Protein AF-A0A5E6N1G4-F1 (afdb_monomer_lite)

Radius of gyration: 18.61 Å; chains: 1; bounding box: 38×30×50 Å

Secondary structure (DSSP, 8-state):
-PPPPSS-HHHHHHHT--TT-HHHHHHHHHHHTTHHHHHHHHHHHHHHHHHHHHHHHHHT-

pLDDT: mean 92.61, std 11.47, range [43.75, 98.69]

Sequen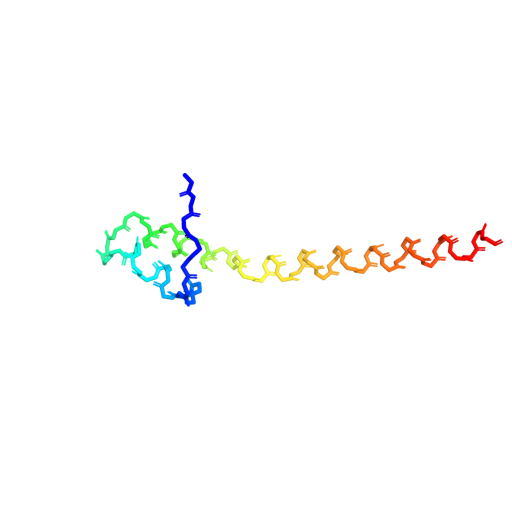ce (61 aa):
MSKQSTDSVRELRAKVTSKNGTTQAAIESFQEQNFETIISRAMRTAFERAREIGFELSDNA

Structure (mmCIF, N/CA/C/O backbone):
data_AF-A0A5E6N1G4-F1
#
_entry.id   AF-A0A5E6N1G4-F1
#
loop_
_atom_site.group_PDB
_atom_site.id
_atom_site.type_symbol
_atom_site.label_atom_id
_atom_site.label_alt_id
_atom_site.label_comp_id
_atom_site.label_asym_id
_atom_site.label_entity_id
_atom_site.label_seq_id
_atom_site.pdbx_PDB_ins_code
_atom_site.Cartn_x
_atom_site.Cartn_y
_atom_site.Cartn_z
_atom_site.occupancy
_atom_site.B_iso_or_equiv
_atom_site.auth_seq_id
_atom_site.auth_comp_id
_atom_site.auth_asym_id
_atom_site.auth_atom_id
_atom_site.pdbx_PDB_model_num
ATOM 1 N N . MET A 1 1 ? -7.183 -25.076 2.231 1.00 43.75 1 MET A N 1
ATOM 2 C CA . MET A 1 1 ? -7.444 -24.637 0.844 1.00 43.75 1 MET A CA 1
ATOM 3 C C . MET A 1 1 ? -8.329 -23.406 0.904 1.00 43.75 1 MET A C 1
ATOM 5 O O . MET A 1 1 ? -9.429 -23.504 1.434 1.00 43.75 1 MET A O 1
ATOM 9 N N . SER A 1 2 ? -7.821 -22.247 0.479 1.00 56.31 2 SER A N 1
ATOM 10 C CA . SER A 1 2 ? -8.579 -20.989 0.515 1.00 56.31 2 SER A CA 1
ATOM 11 C C . SER A 1 2 ? -9.691 -21.038 -0.533 1.00 56.31 2 SER A C 1
ATOM 13 O O . SER A 1 2 ? -9.407 -21.237 -1.712 1.00 56.31 2 SER A O 1
ATOM 15 N N . LYS A 1 3 ? -10.953 -20.892 -0.115 1.00 72.62 3 LYS A N 1
ATOM 16 C CA . LYS A 1 3 ? -12.066 -20.663 -1.046 1.00 72.62 3 LYS A CA 1
ATOM 17 C C . LYS A 1 3 ? -11.882 -19.274 -1.653 1.00 72.62 3 LYS A C 1
ATOM 19 O O . LYS A 1 3 ? -11.659 -18.320 -0.910 1.00 72.62 3 LYS A O 1
ATOM 24 N N . GLN A 1 4 ? -11.976 -19.154 -2.976 1.00 78.38 4 GLN A N 1
ATOM 25 C CA . GLN A 1 4 ? -12.067 -17.836 -3.599 1.00 78.38 4 GLN A CA 1
ATOM 26 C C . GLN A 1 4 ? -13.374 -17.183 -3.137 1.00 78.38 4 GLN A C 1
ATOM 28 O O . GLN A 1 4 ? -14.452 -17.737 -3.349 1.00 78.38 4 GLN A O 1
ATOM 33 N N . SER A 1 5 ? -13.262 -16.049 -2.444 1.00 85.75 5 SER A N 1
ATOM 34 C CA . SER A 1 5 ? -14.416 -15.217 -2.112 1.00 85.75 5 SER A CA 1
ATOM 35 C C . SER A 1 5 ? -14.754 -14.322 -3.300 1.00 85.75 5 SER A C 1
ATOM 37 O O . SER A 1 5 ? -13.857 -13.872 -4.011 1.00 85.75 5 SER A O 1
ATOM 39 N N . THR A 1 6 ? -16.041 -14.052 -3.494 1.00 93.06 6 THR A N 1
ATOM 40 C CA . THR A 1 6 ? -16.535 -13.034 -4.432 1.00 93.06 6 THR A CA 1
ATOM 41 C C . THR A 1 6 ? -16.490 -11.624 -3.841 1.00 93.06 6 THR A C 1
ATOM 43 O O . THR A 1 6 ? -16.758 -10.663 -4.554 1.00 93.06 6 THR A O 1
ATOM 46 N N . ASP A 1 7 ? -16.187 -11.495 -2.546 1.00 93.88 7 ASP A N 1
ATOM 47 C CA . ASP A 1 7 ? -16.014 -10.203 -1.887 1.00 93.88 7 ASP A CA 1
ATOM 48 C C . ASP A 1 7 ? -14.833 -9.432 -2.495 1.00 93.88 7 ASP A C 1
ATOM 50 O O . ASP A 1 7 ? -13.784 -9.995 -2.820 1.00 93.88 7 ASP A O 1
ATOM 54 N N . SER A 1 8 ? -14.956 -8.111 -2.549 1.00 95.00 8 SER A N 1
ATOM 55 C CA . SER A 1 8 ? -13.827 -7.235 -2.841 1.00 95.00 8 SER A CA 1
ATOM 56 C C . SER A 1 8 ? -12.752 -7.322 -1.750 1.00 95.00 8 SER A C 1
ATOM 58 O O . SER A 1 8 ? -13.021 -7.601 -0.579 1.00 95.00 8 SER A O 1
ATOM 60 N N . VAL A 1 9 ? -11.509 -6.976 -2.098 1.00 92.88 9 VAL A N 1
ATOM 61 C CA . VAL A 1 9 ? -10.393 -6.911 -1.133 1.00 92.88 9 VAL A CA 1
ATOM 62 C C . VAL A 1 9 ? -10.714 -5.978 0.044 1.00 92.88 9 VAL A C 1
ATOM 64 O O . VAL A 1 9 ? -10.340 -6.257 1.185 1.00 92.88 9 VAL A O 1
ATOM 67 N N . ARG A 1 10 ? -11.451 -4.887 -0.209 1.00 94.44 10 ARG A N 1
ATOM 68 C CA . ARG A 1 10 ? -11.882 -3.947 0.834 1.00 94.44 10 ARG A CA 1
ATOM 69 C C . ARG A 1 10 ? -12.843 -4.606 1.822 1.00 94.44 10 ARG A C 1
ATOM 71 O O . ARG A 1 10 ? -12.682 -4.416 3.026 1.00 94.44 10 ARG A O 1
ATOM 78 N N . GLU A 1 11 ? -13.812 -5.370 1.328 1.00 96.06 11 GLU A N 1
ATOM 79 C CA . GLU A 1 11 ? -14.776 -6.094 2.164 1.00 96.06 11 GLU A CA 1
ATOM 80 C C . GLU A 1 11 ? -14.098 -7.206 2.959 1.00 96.06 11 GLU A C 1
ATOM 82 O O . GLU A 1 11 ? -14.332 -7.323 4.160 1.00 96.06 11 GLU A O 1
ATOM 87 N N . LEU A 1 12 ? -13.197 -7.968 2.332 1.00 94.94 12 LEU A N 1
ATOM 88 C CA . LEU A 1 12 ? -12.412 -8.994 3.020 1.00 94.94 12 LEU A CA 1
ATOM 89 C C . LEU A 1 12 ? -11.600 -8.401 4.170 1.00 94.94 12 LEU A C 1
ATOM 91 O O . LEU A 1 12 ? -11.641 -8.926 5.281 1.00 94.94 12 LEU A O 1
ATOM 95 N N . ARG A 1 13 ? -10.923 -7.270 3.933 1.00 94.81 13 ARG A N 1
ATOM 96 C CA . ARG A 1 13 ? -10.179 -6.555 4.975 1.00 94.81 13 ARG A CA 1
ATOM 97 C C . ARG A 1 13 ? -11.099 -6.097 6.105 1.00 94.81 13 ARG A C 1
ATOM 99 O O . ARG A 1 13 ? -10.755 -6.278 7.268 1.00 94.81 13 ARG A O 1
ATOM 106 N N . ALA A 1 14 ? -12.272 -5.550 5.784 1.00 95.50 14 ALA A N 1
ATOM 107 C CA . ALA A 1 14 ? -13.241 -5.125 6.792 1.00 95.50 14 ALA A CA 1
ATOM 108 C C . ALA A 1 14 ? -13.728 -6.301 7.659 1.00 95.50 14 ALA A C 1
ATOM 110 O O . ALA A 1 14 ? -13.772 -6.175 8.879 1.00 95.50 14 ALA A O 1
ATOM 111 N N . LYS A 1 15 ? -14.011 -7.467 7.058 1.00 95.62 15 LYS A N 1
ATOM 112 C CA . LYS A 1 15 ? -14.475 -8.671 7.776 1.00 95.62 15 LYS A CA 1
ATOM 113 C C . LYS A 1 15 ? -13.470 -9.202 8.805 1.00 95.62 15 LYS A C 1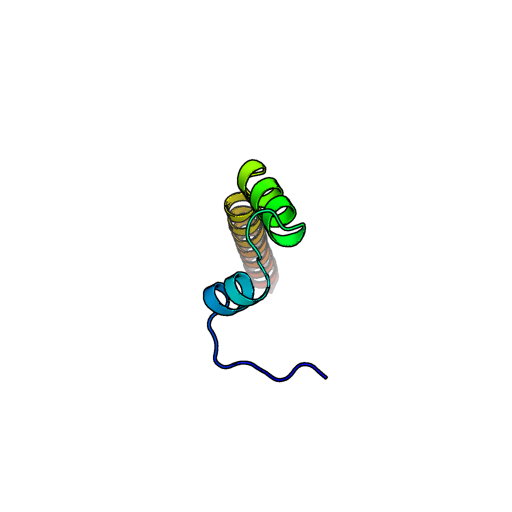
ATOM 115 O O . LYS A 1 15 ? -13.883 -9.841 9.768 1.00 95.62 15 LYS A O 1
ATOM 120 N N . VAL A 1 16 ? -12.174 -8.941 8.621 1.00 95.56 16 VAL A N 1
ATOM 121 C CA . VAL A 1 16 ? -11.099 -9.391 9.530 1.00 95.56 16 VAL A CA 1
ATOM 122 C C . VAL A 1 16 ? -10.545 -8.281 10.430 1.00 95.56 16 VAL A C 1
ATOM 124 O O . VAL A 1 16 ? -9.578 -8.504 11.159 1.00 95.56 16 VAL A O 1
ATOM 127 N N . THR A 1 17 ? -11.139 -7.084 10.387 1.00 97.62 17 THR A N 1
ATOM 128 C CA . THR A 1 17 ? -10.671 -5.914 11.140 1.00 97.62 17 THR A CA 1
ATOM 129 C C . THR A 1 17 ? -11.717 -5.496 12.167 1.00 97.62 17 THR A C 1
ATOM 131 O O . THR A 1 17 ? -12.699 -4.833 11.843 1.00 97.62 17 THR A O 1
ATOM 134 N N . SER A 1 18 ? -11.505 -5.873 13.427 1.00 97.81 18 SER A N 1
ATOM 135 C CA . SER A 1 18 ? -12.333 -5.415 14.545 1.00 97.81 18 SER A CA 1
ATOM 136 C C . SER A 1 18 ? -11.867 -4.055 15.069 1.00 97.81 18 SER A C 1
ATOM 138 O O . SER A 1 18 ? -10.666 -3.778 15.091 1.00 97.81 18 SER A O 1
ATOM 140 N N . LYS A 1 19 ? -12.808 -3.248 15.576 1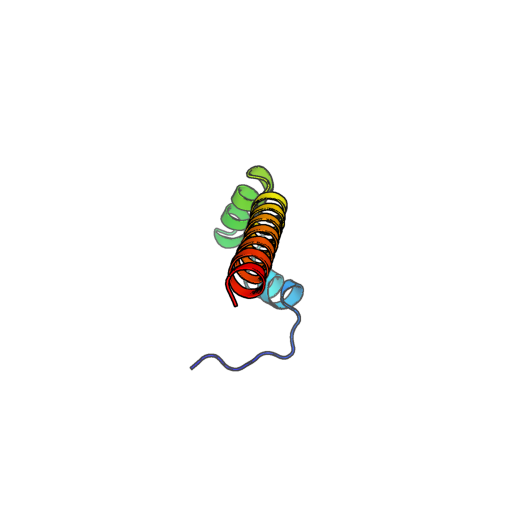.00 95.88 19 LYS A N 1
ATOM 141 C CA . LYS A 1 19 ? -12.506 -1.973 16.244 1.00 95.88 19 LYS A CA 1
ATOM 142 C C . LYS A 1 19 ? -11.541 -2.192 17.417 1.00 95.88 19 LYS A C 1
ATOM 144 O O . LYS A 1 19 ? -11.800 -3.052 18.255 1.00 95.88 19 LYS A O 1
ATOM 149 N N . ASN A 1 20 ? -10.468 -1.405 17.480 1.00 96.12 20 ASN A N 1
ATOM 150 C CA . ASN A 1 20 ? -9.384 -1.500 18.469 1.00 96.12 20 ASN A CA 1
ATOM 151 C C . ASN A 1 20 ? -8.694 -2.883 18.504 1.00 96.12 20 ASN A C 1
ATOM 153 O O . ASN A 1 20 ? -8.157 -3.287 19.533 1.00 96.12 20 ASN A O 1
ATOM 157 N N . GLY A 1 21 ? -8.749 -3.636 17.400 1.00 97.81 21 GLY A N 1
ATOM 158 C CA . GLY A 1 21 ? -8.113 -4.947 17.279 1.00 97.81 21 GLY A CA 1
ATOM 159 C C . GLY A 1 21 ? -6.665 -4.879 16.794 1.00 97.81 21 GLY A C 1
ATOM 160 O O . GLY A 1 21 ? -6.205 -3.867 16.268 1.00 97.81 21 GLY A O 1
ATOM 161 N N . THR A 1 22 ? -5.961 -6.007 16.888 1.00 97.94 22 THR A N 1
ATOM 162 C CA . THR A 1 22 ? -4.571 -6.139 16.419 1.00 97.94 22 THR A CA 1
ATOM 163 C C . THR A 1 22 ? -4.444 -5.941 14.906 1.00 97.94 22 THR A C 1
ATOM 165 O O . THR A 1 22 ? -3.517 -5.276 14.452 1.00 97.94 22 THR A O 1
ATOM 168 N N . THR A 1 23 ? -5.404 -6.445 14.120 1.00 97.56 23 THR A N 1
ATOM 169 C CA . THR A 1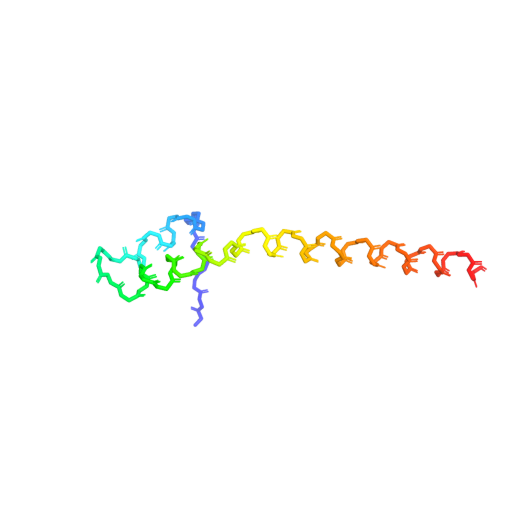 23 ? -5.444 -6.242 12.662 1.00 97.56 23 THR A CA 1
ATOM 170 C C . THR A 1 23 ? -5.616 -4.770 12.293 1.00 97.56 23 THR A C 1
ATOM 172 O O . THR A 1 23 ? -4.988 -4.305 11.346 1.00 97.56 23 THR A O 1
ATOM 175 N N . GLN A 1 24 ? -6.433 -4.025 13.048 1.00 98.38 24 GLN A N 1
ATOM 176 C CA . GLN A 1 24 ? -6.609 -2.589 12.826 1.00 98.38 24 GLN A CA 1
ATOM 177 C C . GLN A 1 24 ? -5.291 -1.850 13.068 1.00 98.38 24 GLN A C 1
ATOM 179 O O . GLN A 1 24 ? -4.837 -1.142 12.176 1.00 98.38 24 GLN A O 1
ATOM 184 N N . ALA A 1 25 ? -4.648 -2.083 14.217 1.00 98.38 25 ALA A N 1
ATOM 185 C CA . ALA A 1 25 ? -3.377 -1.444 14.556 1.00 98.38 25 ALA A CA 1
ATOM 186 C C . ALA A 1 25 ? -2.273 -1.745 13.521 1.00 98.38 25 ALA A C 1
ATOM 188 O O . ALA A 1 25 ? -1.491 -0.869 13.161 1.00 98.38 25 ALA A O 1
ATOM 189 N N . ALA A 1 26 ? -2.232 -2.973 12.989 1.00 98.00 26 ALA A N 1
ATOM 190 C CA . ALA A 1 26 ? -1.304 -3.331 11.917 1.00 98.00 26 ALA A CA 1
ATOM 191 C C . ALA A 1 26 ? -1.579 -2.549 10.618 1.00 98.00 26 ALA A C 1
ATOM 193 O O . ALA A 1 26 ? -0.647 -2.050 9.991 1.00 98.00 26 ALA A O 1
ATOM 194 N N . ILE A 1 27 ? -2.851 -2.417 10.222 1.00 97.19 27 ILE A N 1
ATOM 195 C CA . ILE A 1 27 ? -3.244 -1.637 9.038 1.00 97.19 27 ILE A CA 1
ATOM 196 C C . ILE A 1 27 ? -2.893 -0.157 9.221 1.00 97.19 27 ILE A C 1
ATOM 198 O O . ILE A 1 27 ? -2.345 0.443 8.300 1.00 97.19 27 ILE A O 1
ATOM 202 N N . GLU A 1 28 ? -3.169 0.418 10.391 1.00 97.75 28 GLU A N 1
ATOM 203 C CA . GLU A 1 28 ? -2.836 1.813 10.707 1.00 97.75 28 GLU A CA 1
ATOM 204 C C . GLU A 1 28 ? -1.322 2.049 10.623 1.00 97.75 28 GLU A C 1
ATOM 206 O O . GLU A 1 28 ? -0.888 2.984 9.957 1.00 97.75 28 GLU A O 1
ATOM 211 N N . SER A 1 29 ? -0.504 1.134 11.157 1.00 98.38 29 SER A N 1
ATOM 212 C CA . SER A 1 29 ? 0.958 1.218 11.030 1.00 98.38 29 SER A CA 1
ATOM 213 C C . SER A 1 29 ? 1.440 1.160 9.573 1.00 98.38 29 SER A C 1
ATOM 215 O O . SER A 1 29 ? 2.393 1.851 9.206 1.00 98.38 29 SER A O 1
ATOM 217 N N . PHE A 1 30 ? 0.785 0.376 8.707 1.00 97.81 30 PHE A N 1
ATOM 218 C CA . PHE A 1 30 ? 1.088 0.384 7.271 1.00 97.81 30 PHE A CA 1
ATOM 219 C C . PHE A 1 30 ? 0.714 1.714 6.607 1.00 97.81 30 PHE A C 1
ATOM 221 O O . PHE A 1 30 ? 1.459 2.207 5.758 1.00 97.81 30 PHE A O 1
ATOM 228 N N . GLN A 1 31 ? -0.415 2.306 6.994 1.00 96.88 31 GLN A N 1
ATOM 229 C CA . GLN A 1 31 ? -0.869 3.592 6.462 1.00 96.88 31 GLN A CA 1
ATOM 230 C C . GLN A 1 31 ? 0.055 4.737 6.888 1.00 96.88 31 GLN A C 1
ATOM 232 O O . GLN A 1 31 ? 0.456 5.537 6.045 1.00 96.88 31 GLN A O 1
ATOM 237 N N . GLU A 1 32 ? 0.475 4.771 8.155 1.00 98.38 32 GLU A N 1
ATOM 238 C CA . GLU A 1 32 ? 1.465 5.729 8.670 1.00 98.38 32 GLU A CA 1
ATOM 239 C C . GLU A 1 32 ? 2.794 5.654 7.904 1.00 98.38 32 GLU A C 1
ATOM 241 O O . GLU A 1 32 ? 3.439 6.669 7.642 1.00 98.38 32 GLU A O 1
ATOM 246 N N . GLN A 1 33 ? 3.181 4.450 7.478 1.00 98.06 33 GLN A N 1
ATOM 247 C CA . GLN A 1 33 ? 4.384 4.210 6.682 1.00 98.06 33 GLN A CA 1
ATOM 248 C C . GLN A 1 33 ? 4.183 4.431 5.172 1.00 98.06 33 GLN A C 1
ATOM 250 O O . GLN A 1 33 ? 5.089 4.149 4.389 1.00 98.06 33 GLN A O 1
ATOM 255 N N . ASN A 1 34 ? 3.036 4.968 4.740 1.00 97.56 34 ASN A N 1
ATOM 256 C CA . ASN A 1 34 ? 2.705 5.222 3.332 1.00 97.56 34 ASN A CA 1
ATOM 257 C C . ASN A 1 34 ? 2.819 3.968 2.447 1.00 97.56 34 ASN A C 1
ATOM 259 O O . ASN A 1 34 ? 3.304 4.031 1.310 1.00 97.56 34 ASN A O 1
ATOM 263 N N . PHE A 1 35 ? 2.387 2.816 2.964 1.00 97.75 35 PHE A N 1
ATOM 264 C CA . PHE A 1 35 ? 2.550 1.526 2.297 1.00 97.75 35 PHE A CA 1
ATOM 265 C C . PHE A 1 35 ? 1.985 1.501 0.867 1.00 97.75 35 PHE A C 1
ATOM 267 O O . PHE A 1 35 ? 2.649 0.985 -0.034 1.00 97.75 35 PHE A O 1
ATOM 274 N N . GLU A 1 36 ? 0.818 2.109 0.607 1.00 95.56 36 GLU A N 1
ATOM 275 C CA . GLU A 1 36 ? 0.254 2.145 -0.752 1.00 95.56 36 GLU A CA 1
ATOM 276 C C . GLU A 1 36 ? 1.183 2.850 -1.754 1.00 95.56 36 GLU A C 1
ATOM 278 O O . GLU A 1 36 ? 1.356 2.392 -2.890 1.00 95.56 36 GLU A O 1
ATOM 283 N N . THR A 1 37 ? 1.829 3.935 -1.326 1.00 97.88 37 THR A N 1
ATOM 284 C CA . THR A 1 37 ? 2.786 4.690 -2.143 1.00 97.88 37 THR A CA 1
ATOM 285 C C . THR A 1 37 ? 4.048 3.875 -2.404 1.00 97.88 37 THR A C 1
ATOM 287 O O . THR A 1 37 ? 4.536 3.849 -3.536 1.00 97.88 37 THR A O 1
ATOM 290 N N . ILE A 1 38 ? 4.558 3.176 -1.384 1.00 98.44 38 ILE A N 1
ATOM 291 C CA . ILE A 1 38 ? 5.739 2.308 -1.505 1.00 98.44 38 ILE A CA 1
ATOM 292 C C . ILE A 1 38 ? 5.496 1.229 -2.562 1.00 98.44 38 ILE A C 1
ATOM 294 O O . ILE A 1 38 ? 6.302 1.081 -3.483 1.00 98.44 38 ILE A O 1
ATOM 298 N N . ILE A 1 39 ? 4.367 0.522 -2.476 1.00 98.19 39 ILE A N 1
ATOM 299 C CA . ILE A 1 39 ? 4.023 -0.536 -3.433 1.00 98.19 39 ILE A CA 1
ATOM 300 C C . ILE A 1 39 ? 3.824 0.033 -4.840 1.00 98.19 39 ILE A C 1
ATOM 302 O O . ILE A 1 39 ? 4.376 -0.505 -5.801 1.00 98.19 39 ILE A O 1
ATOM 306 N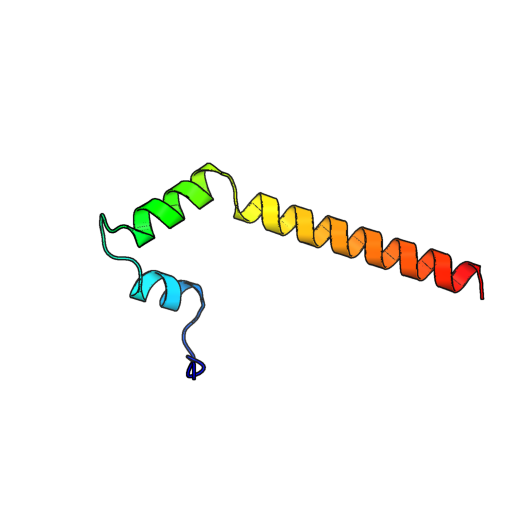 N . SER A 1 40 ? 3.104 1.149 -4.976 1.00 98.31 40 SER A N 1
ATOM 307 C CA . SER A 1 40 ? 2.865 1.785 -6.280 1.00 98.31 40 SER A CA 1
ATOM 308 C C . SER A 1 40 ? 4.172 2.191 -6.966 1.00 98.31 40 SER A C 1
ATOM 310 O O . SER A 1 40 ? 4.363 1.941 -8.159 1.00 98.31 40 SER A O 1
ATOM 312 N N . ARG A 1 41 ? 5.109 2.771 -6.205 1.00 98.56 41 ARG A N 1
ATOM 313 C CA . ARG A 1 41 ? 6.439 3.132 -6.705 1.00 98.56 41 ARG A CA 1
ATOM 314 C C . ARG A 1 41 ? 7.240 1.897 -7.103 1.00 98.56 41 ARG A C 1
ATOM 316 O O . ARG A 1 41 ? 7.803 1.883 -8.193 1.00 98.56 41 ARG A O 1
ATOM 323 N N . ALA A 1 42 ? 7.277 0.871 -6.254 1.00 98.56 42 ALA A N 1
ATOM 324 C CA . ALA A 1 42 ? 8.022 -0.354 -6.527 1.00 98.56 42 ALA A CA 1
ATOM 325 C C . ALA A 1 42 ? 7.545 -1.030 -7.821 1.00 98.56 42 ALA A C 1
ATOM 327 O O . ALA A 1 42 ? 8.364 -1.385 -8.668 1.00 98.56 42 ALA A O 1
ATOM 328 N N . MET A 1 43 ? 6.226 -1.129 -8.018 1.00 98.69 43 MET A N 1
ATOM 329 C CA . MET A 1 43 ? 5.642 -1.688 -9.240 1.00 98.69 43 MET A CA 1
ATOM 330 C C . MET A 1 43 ? 6.013 -0.878 -10.483 1.00 98.69 43 MET A C 1
ATOM 332 O O . MET A 1 43 ? 6.346 -1.458 -11.516 1.00 98.69 43 MET A O 1
ATOM 336 N N . ARG A 1 44 ? 6.004 0.457 -10.389 1.00 98.50 44 ARG A N 1
ATOM 337 C CA . ARG A 1 44 ? 6.425 1.324 -11.493 1.00 98.50 44 ARG A CA 1
ATOM 338 C C . ARG A 1 44 ? 7.898 1.127 -11.842 1.00 98.50 44 ARG A C 1
ATOM 340 O O . ARG A 1 44 ? 8.214 0.952 -13.012 1.00 98.50 44 ARG A O 1
ATOM 347 N N . THR A 1 45 ? 8.779 1.104 -10.845 1.00 98.56 45 THR A N 1
ATOM 348 C CA . THR A 1 45 ? 10.215 0.876 -11.056 1.00 98.56 45 THR A CA 1
ATOM 349 C C . THR A 1 45 ? 10.483 -0.504 -11.660 1.00 98.56 45 THR A C 1
ATOM 351 O O . THR A 1 45 ? 11.282 -0.625 -12.584 1.00 98.56 45 THR A O 1
ATOM 354 N N . ALA A 1 46 ? 9.778 -1.544 -11.201 1.00 98.56 46 ALA A N 1
ATOM 355 C CA . ALA A 1 46 ? 9.879 -2.879 -11.788 1.00 98.56 46 ALA A CA 1
ATOM 356 C C . ALA A 1 46 ? 9.428 -2.896 -13.259 1.00 98.56 46 ALA A C 1
ATOM 358 O O . ALA A 1 46 ? 10.087 -3.500 -14.102 1.00 98.56 46 ALA A O 1
ATOM 359 N N . PHE A 1 47 ? 8.333 -2.199 -13.577 1.00 98.25 47 PHE A N 1
ATOM 360 C CA . PHE A 1 47 ? 7.844 -2.058 -14.947 1.00 98.25 47 PHE A CA 1
ATOM 361 C C . PHE A 1 47 ? 8.835 -1.312 -15.851 1.00 98.25 47 PHE A C 1
ATOM 363 O O . PHE A 1 47 ? 9.102 -1.758 -16.965 1.00 98.25 47 PHE A O 1
ATOM 370 N N . GLU A 1 48 ? 9.404 -0.202 -15.378 1.00 98.25 48 GLU A N 1
ATOM 371 C CA . GLU A 1 48 ? 10.422 0.565 -16.105 1.00 98.25 48 GLU A CA 1
ATOM 372 C C . GLU A 1 48 ? 11.652 -0.307 -16.399 1.00 98.25 48 GLU A C 1
ATOM 374 O O . GLU A 1 48 ? 12.061 -0.406 -17.556 1.00 98.25 48 GLU A O 1
ATOM 379 N N . ARG A 1 49 ? 12.146 -1.063 -15.407 1.00 98.06 49 ARG A N 1
ATOM 380 C CA . ARG A 1 49 ? 13.271 -1.983 -15.616 1.00 98.06 49 ARG A CA 1
ATOM 381 C C . ARG A 1 49 ? 12.952 -3.097 -16.614 1.00 98.06 49 ARG A C 1
ATOM 383 O O . ARG A 1 49 ? 13.790 -3.440 -17.442 1.00 98.06 49 ARG A O 1
ATOM 390 N N . ALA A 1 50 ? 11.748 -3.666 -16.560 1.00 97.88 50 ALA A N 1
ATOM 391 C CA . ALA A 1 50 ? 11.334 -4.688 -17.520 1.00 97.88 50 ALA A CA 1
ATOM 392 C C . ALA A 1 50 ? 11.315 -4.146 -18.960 1.00 97.88 50 ALA A C 1
ATOM 394 O O . ALA A 1 50 ? 11.688 -4.860 -19.890 1.00 97.88 50 ALA A O 1
ATOM 395 N N . ARG A 1 51 ? 10.928 -2.876 -19.147 1.00 97.12 51 ARG A N 1
ATOM 396 C CA . ARG A 1 51 ? 10.977 -2.209 -20.456 1.00 97.12 51 ARG A CA 1
ATOM 397 C C . ARG A 1 51 ? 12.403 -1.996 -20.946 1.00 97.12 51 ARG A C 1
ATOM 399 O O . ARG A 1 51 ? 12.659 -2.281 -22.108 1.00 97.12 51 ARG A O 1
ATOM 406 N N . GLU A 1 52 ? 13.306 -1.526 -20.087 1.00 96.94 52 GLU A N 1
ATOM 407 C CA . GLU A 1 52 ? 14.731 -1.376 -20.424 1.00 96.94 52 GLU A CA 1
ATOM 408 C C . GLU A 1 52 ? 15.329 -2.698 -20.901 1.00 96.94 52 GLU A C 1
ATOM 410 O O . GLU A 1 52 ? 15.907 -2.747 -21.979 1.00 96.94 52 GLU A O 1
ATOM 415 N N . ILE A 1 53 ? 15.101 -3.784 -20.153 1.00 96.75 53 ILE A N 1
ATOM 416 C CA . ILE A 1 53 ? 15.556 -5.129 -20.533 1.00 96.75 53 ILE A CA 1
ATOM 417 C C . ILE A 1 53 ? 14.976 -5.532 -21.896 1.00 96.75 53 ILE A C 1
ATOM 419 O O . ILE A 1 53 ? 15.685 -6.090 -22.728 1.00 96.75 53 ILE A O 1
ATOM 423 N N . GLY A 1 54 ? 13.696 -5.240 -22.143 1.00 95.56 54 GLY A N 1
ATOM 424 C CA . GLY A 1 54 ? 13.064 -5.494 -23.438 1.00 95.56 54 GLY 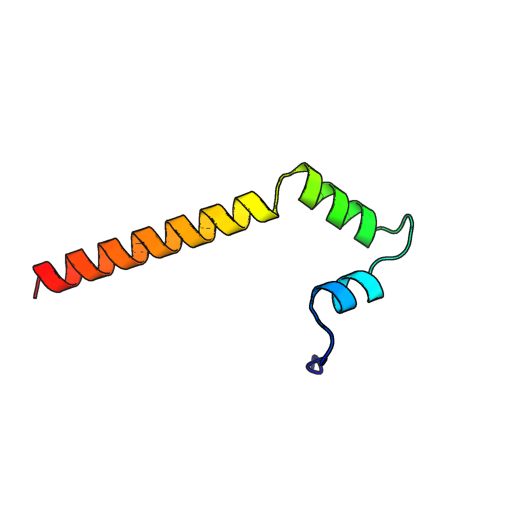A CA 1
ATOM 425 C C . GLY A 1 54 ? 13.726 -4.739 -24.596 1.00 95.56 54 GLY A C 1
ATOM 426 O O . GLY A 1 54 ? 13.911 -5.323 -25.661 1.00 95.56 54 GLY A O 1
ATOM 427 N N . PHE A 1 55 ? 14.115 -3.476 -24.388 1.00 93.81 55 PHE A N 1
ATOM 428 C CA . PHE A 1 55 ? 14.859 -2.695 -25.381 1.00 93.81 55 PHE A CA 1
ATOM 429 C C . PHE A 1 55 ? 16.278 -3.241 -25.587 1.00 93.81 55 PHE A C 1
ATOM 431 O O . PHE A 1 55 ? 16.644 -3.531 -26.720 1.00 93.81 55 PHE A O 1
ATOM 438 N N . GLU A 1 56 ? 17.029 -3.486 -24.506 1.00 93.19 56 GLU A N 1
ATOM 439 C CA . GLU A 1 56 ? 18.388 -4.057 -24.552 1.00 93.19 56 GLU A CA 1
ATOM 440 C C . GLU A 1 56 ? 18.430 -5.394 -25.320 1.00 93.19 56 GLU A C 1
ATOM 442 O O . GLU A 1 56 ? 19.374 -5.669 -26.057 1.00 93.19 56 GLU A O 1
ATOM 447 N N . LEU A 1 57 ? 17.401 -6.233 -25.164 1.00 89.94 57 LEU A N 1
ATOM 448 C CA . LEU A 1 57 ? 17.292 -7.516 -25.864 1.00 89.94 57 LEU A CA 1
ATOM 449 C C . LEU A 1 57 ? 16.905 -7.370 -27.340 1.00 89.94 57 LEU A C 1
ATOM 451 O O . LEU A 1 57 ? 17.309 -8.204 -28.144 1.00 89.94 57 LEU A O 1
ATOM 455 N N . SER A 1 58 ? 16.119 -6.350 -27.693 1.00 85.44 58 SER A N 1
ATOM 456 C CA . SER A 1 58 ? 15.728 -6.084 -29.081 1.00 85.44 58 SER A CA 1
ATOM 457 C C . SER A 1 58 ? 16.845 -5.421 -29.883 1.00 85.44 58 SER A C 1
ATOM 459 O O . SER A 1 58 ? 16.927 -5.658 -31.082 1.00 85.44 58 SER A O 1
ATOM 461 N N . ASP A 1 59 ? 17.672 -4.592 -29.245 1.00 75.44 59 ASP A N 1
ATOM 462 C CA . ASP A 1 59 ? 18.794 -3.901 -29.895 1.00 75.44 59 ASP A CA 1
ATOM 463 C C . ASP A 1 59 ? 20.007 -4.828 -30.110 1.00 75.44 59 ASP A C 1
ATOM 465 O O . ASP A 1 59 ? 20.856 -4.559 -30.958 1.00 75.44 59 ASP A O 1
ATOM 469 N N . ASN A 1 60 ? 20.081 -5.935 -29.361 1.00 63.16 60 ASN A N 1
ATOM 470 C CA . ASN A 1 60 ? 21.129 -6.958 -29.469 1.00 63.16 60 ASN A CA 1
ATOM 471 C C . ASN A 1 60 ? 20.735 -8.170 -30.345 1.00 63.16 60 ASN A C 1
ATOM 473 O O . ASN A 1 60 ? 21.485 -9.152 -30.377 1.00 63.16 60 ASN A O 1
ATOM 477 N N . ALA A 1 61 ? 19.571 -8.132 -31.003 1.00 55.75 61 ALA A N 1
ATOM 478 C CA . ALA A 1 61 ? 19.057 -9.175 -31.899 1.00 55.75 61 ALA A CA 1
ATOM 479 C C . ALA A 1 61 ? 19.217 -8.776 -33.374 1.00 55.75 61 ALA A C 1
ATOM 481 O O . ALA A 1 61 ? 19.519 -9.681 -34.185 1.00 55.75 61 ALA A O 1
#

Foldseek 3Di:
DDDDDPDDPVVVLVVPDDDVDPSVVVVVVCVVVVVVVVVVVVVVVVVVVVVVVVVVVVVVD